Protein AF-A0A0F9K7V4-F1 (afdb_monomer_lite)

Organism: NCBI:txid412755

Structure (mmCIF, N/CA/C/O backbone):
data_AF-A0A0F9K7V4-F1
#
_entry.id   AF-A0A0F9K7V4-F1
#
loop_
_atom_site.group_PDB
_atom_site.id
_atom_site.type_symbol
_atom_site.label_atom_id
_atom_site.label_alt_id
_atom_site.label_comp_id
_atom_site.label_asym_id
_atom_site.label_entity_id
_atom_site.label_seq_id
_atom_site.pdbx_PDB_ins_code
_atom_site.Cartn_x
_atom_site.Cartn_y
_atom_site.Cartn_z
_atom_site.occupancy
_atom_site.B_iso_or_equiv
_atom_site.auth_seq_id
_atom_site.auth_comp_id
_atom_site.auth_asym_id
_atom_site.auth_atom_id
_atom_site.pdbx_PDB_model_num
ATOM 1 N N . MET A 1 1 ? -11.156 43.741 -1.222 1.00 39.19 1 MET A N 1
ATOM 2 C CA . MET A 1 1 ? -11.312 42.551 -2.083 1.00 39.19 1 MET A CA 1
ATOM 3 C C . MET A 1 1 ? -10.415 41.475 -1.492 1.00 39.19 1 MET A C 1
ATOM 5 O O . MET A 1 1 ? -9.212 41.495 -1.718 1.00 39.19 1 MET A O 1
ATOM 9 N N . GLU A 1 2 ? -10.963 40.681 -0.573 1.00 37.59 2 GLU A N 1
ATOM 10 C CA . GLU A 1 2 ? -10.200 39.710 0.217 1.00 37.59 2 GLU A CA 1
ATOM 11 C C . GLU A 1 2 ? -9.745 38.547 -0.662 1.00 37.59 2 GLU A C 1
ATOM 13 O O . GLU A 1 2 ? -10.545 37.818 -1.247 1.00 37.59 2 GLU A O 1
ATOM 18 N N . SER A 1 3 ? -8.431 38.388 -0.767 1.00 39.78 3 SER A N 1
ATOM 19 C CA . SER A 1 3 ? -7.803 37.266 -1.446 1.00 39.78 3 SER A CA 1
ATOM 20 C C . SER A 1 3 ? -8.032 36.006 -0.619 1.00 39.78 3 SER A C 1
ATOM 22 O O . SER A 1 3 ? -7.338 35.768 0.372 1.00 39.78 3 SER A O 1
ATOM 24 N N . VAL A 1 4 ? -9.001 35.188 -1.032 1.00 44.03 4 VAL A N 1
ATOM 25 C CA . VAL A 1 4 ? -9.200 33.829 -0.523 1.00 44.03 4 VAL A CA 1
ATOM 26 C C . VAL A 1 4 ? -7.882 33.073 -0.690 1.00 44.03 4 VAL A C 1
ATOM 28 O O . VAL A 1 4 ? -7.502 32.670 -1.792 1.00 44.03 4 VAL A O 1
ATOM 31 N N . ARG A 1 5 ? -7.148 32.899 0.414 1.00 42.66 5 ARG A N 1
ATOM 32 C CA . ARG A 1 5 ? -5.990 32.009 0.480 1.00 42.66 5 ARG A CA 1
ATOM 33 C C . ARG A 1 5 ? -6.507 30.588 0.301 1.00 42.66 5 ARG A C 1
ATOM 35 O O . ARG A 1 5 ? -6.850 29.913 1.264 1.00 42.66 5 ARG A O 1
ATOM 42 N N . MET A 1 6 ? -6.566 30.135 -0.948 1.00 43.47 6 MET A N 1
ATOM 43 C CA . MET A 1 6 ? -6.678 28.719 -1.260 1.00 43.47 6 MET A CA 1
ATOM 44 C C . MET A 1 6 ? -5.487 28.022 -0.601 1.00 43.47 6 MET A C 1
ATOM 46 O O . MET A 1 6 ? -4.353 28.111 -1.078 1.00 43.47 6 MET A O 1
ATOM 50 N N . ILE A 1 7 ? -5.742 27.344 0.518 1.00 44.72 7 ILE A N 1
ATOM 51 C CA . ILE A 1 7 ? -4.805 26.409 1.128 1.00 44.72 7 ILE A CA 1
ATOM 52 C C . ILE A 1 7 ? -4.657 25.274 0.116 1.00 44.72 7 ILE A C 1
ATOM 54 O O . ILE A 1 7 ? -5.394 24.289 0.139 1.00 44.72 7 ILE A O 1
ATOM 58 N N . ARG A 1 8 ? -3.715 25.417 -0.822 1.00 41.41 8 ARG A N 1
ATOM 59 C CA . ARG A 1 8 ? -3.213 24.289 -1.601 1.00 41.41 8 ARG A CA 1
ATOM 60 C C . ARG A 1 8 ? -2.504 23.395 -0.602 1.00 41.41 8 ARG A C 1
ATOM 62 O O . ARG A 1 8 ? -1.310 23.549 -0.356 1.00 41.41 8 ARG A O 1
ATOM 69 N N . ARG A 1 9 ? -3.266 22.500 0.027 1.00 40.22 9 ARG A N 1
ATOM 70 C CA . ARG A 1 9 ? -2.735 21.408 0.831 1.00 40.22 9 ARG A CA 1
ATOM 71 C C . ARG A 1 9 ? -1.838 20.643 -0.129 1.00 40.22 9 ARG A C 1
ATOM 73 O O . ARG A 1 9 ? -2.314 19.954 -1.0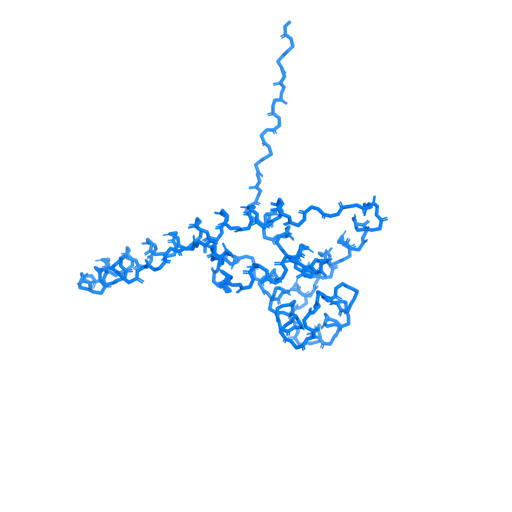26 1.00 40.22 9 ARG A O 1
ATOM 80 N N . LYS A 1 10 ? -0.535 20.884 -0.026 1.00 39.22 10 LYS A N 1
ATOM 81 C CA . LYS A 1 10 ? 0.501 20.122 -0.704 1.00 39.22 10 LYS A CA 1
ATOM 82 C C . LYS A 1 10 ? 0.375 18.739 -0.079 1.00 39.22 10 LYS A C 1
ATOM 84 O O . LYS A 1 10 ? 0.940 18.518 0.981 1.00 39.22 10 LYS A O 1
ATOM 89 N N . ILE A 1 11 ? -0.511 17.903 -0.627 1.00 44.72 11 ILE A N 1
ATOM 90 C CA . ILE A 1 11 ? -0.737 16.536 -0.157 1.00 44.72 11 ILE A CA 1
ATOM 91 C C . ILE A 1 11 ? 0.645 15.902 -0.193 1.00 44.72 11 ILE A C 1
ATOM 93 O O . ILE A 1 11 ? 1.222 15.712 -1.267 1.00 44.72 11 ILE A O 1
ATOM 97 N N . VAL A 1 12 ? 1.231 15.713 0.985 1.00 52.03 12 VAL A N 1
ATOM 98 C CA . VAL A 1 12 ? 2.534 15.079 1.106 1.00 52.03 12 VAL A CA 1
ATOM 99 C C . VAL A 1 12 ? 2.304 13.656 0.617 1.00 52.03 12 VAL A C 1
ATOM 101 O O . VAL A 1 12 ? 1.280 13.066 0.946 1.00 52.03 12 VAL A O 1
ATOM 104 N N . LYS A 1 13 ? 3.189 13.101 -0.218 1.00 57.09 13 LYS A N 1
ATOM 105 C CA . LYS A 1 13 ? 2.983 11.774 -0.836 1.00 57.09 13 LYS A CA 1
ATOM 106 C C . LYS A 1 13 ? 2.552 10.692 0.176 1.00 57.09 13 LYS A C 1
ATOM 108 O O . LYS A 1 13 ? 1.737 9.848 -0.164 1.00 57.09 13 LYS A O 1
ATOM 113 N N . GLY A 1 14 ? 3.012 10.775 1.429 1.00 69.62 14 GLY A N 1
ATOM 114 C CA . GLY A 1 14 ? 2.609 9.863 2.506 1.00 69.62 14 GLY A CA 1
ATOM 115 C C . GLY A 1 14 ? 1.171 10.023 3.024 1.00 69.62 14 GLY A C 1
ATOM 116 O O . GLY A 1 14 ? 0.657 9.103 3.645 1.00 69.62 14 GLY A O 1
ATOM 117 N N . ASP A 1 15 ? 0.485 11.142 2.778 1.00 86.38 15 ASP A N 1
ATOM 118 C CA . ASP A 1 15 ? -0.874 11.382 3.289 1.00 86.38 15 ASP A CA 1
ATOM 119 C C . ASP A 1 15 ? -1.919 10.490 2.612 1.00 86.38 15 ASP A C 1
ATOM 121 O O . ASP A 1 15 ? -2.884 10.078 3.254 1.00 86.38 15 ASP A O 1
ATOM 125 N N . ILE A 1 16 ? -1.758 10.199 1.317 1.00 93.69 16 ILE A N 1
ATOM 126 C CA . ILE A 1 16 ? -2.684 9.309 0.606 1.00 93.69 16 ILE A CA 1
ATOM 127 C C . ILE A 1 16 ? -2.458 7.850 1.000 1.00 93.69 16 ILE A C 1
ATOM 129 O O . ILE A 1 16 ? -3.425 7.143 1.255 1.00 93.69 16 ILE A O 1
ATOM 133 N N . GLU A 1 17 ? -1.208 7.414 1.146 1.00 96.06 17 GLU A N 1
ATOM 134 C CA . GLU A 1 17 ? -0.898 6.044 1.571 1.00 96.06 17 GLU A CA 1
ATOM 135 C C . GLU A 1 17 ? -1.407 5.766 2.987 1.00 96.06 17 GLU A C 1
ATOM 137 O O . GLU A 1 17 ? -2.015 4.727 3.227 1.00 96.06 17 GLU A O 1
ATOM 142 N N . LYS A 1 18 ? -1.276 6.740 3.899 1.00 94.56 18 LYS A N 1
ATOM 143 C CA . LYS A 1 18 ? -1.899 6.682 5.229 1.00 94.56 18 LYS A CA 1
ATOM 144 C C . LYS A 1 18 ? -3.408 6.487 5.142 1.00 94.56 18 LYS A C 1
ATOM 146 O O . LYS A 1 18 ? -3.934 5.625 5.827 1.00 94.56 18 LYS A O 1
ATOM 151 N N . LYS A 1 19 ? -4.101 7.235 4.274 1.00 93.62 19 LYS A N 1
ATOM 152 C CA . LYS A 1 19 ? -5.553 7.074 4.070 1.00 93.62 19 LYS A CA 1
ATOM 153 C C . LYS A 1 19 ? -5.918 5.697 3.523 1.00 93.62 19 LYS A C 1
ATOM 155 O O . LYS A 1 19 ? -6.934 5.154 3.937 1.00 93.62 19 LYS A O 1
ATOM 160 N N . ILE A 1 20 ? -5.110 5.149 2.615 1.00 96.19 20 ILE A N 1
ATOM 161 C CA . ILE A 1 20 ? -5.296 3.795 2.074 1.00 96.19 20 ILE A CA 1
ATOM 162 C C . ILE A 1 20 ? -5.150 2.759 3.194 1.00 96.19 20 ILE A C 1
ATOM 164 O O . ILE A 1 20 ? -6.007 1.893 3.329 1.00 96.19 20 ILE A O 1
ATOM 168 N N . ALA A 1 21 ? -4.119 2.879 4.034 1.00 96.94 21 ALA A N 1
ATOM 169 C CA . ALA A 1 21 ? -3.939 2.000 5.188 1.00 96.94 21 ALA A CA 1
ATOM 170 C C . ALA A 1 21 ? -5.068 2.143 6.212 1.00 96.94 21 ALA A C 1
ATOM 172 O O . ALA A 1 21 ? -5.622 1.135 6.632 1.00 96.94 21 ALA A O 1
ATOM 173 N N . THR A 1 22 ? -5.490 3.365 6.549 1.00 95.19 22 THR A N 1
ATOM 174 C CA . THR A 1 22 ? -6.658 3.586 7.414 1.00 95.19 22 THR A CA 1
ATOM 175 C C . THR A 1 22 ? -7.904 2.920 6.836 1.00 95.19 22 THR A C 1
ATOM 177 O O . THR A 1 22 ? -8.582 2.197 7.552 1.00 95.19 22 THR A O 1
ATOM 180 N N . ALA A 1 23 ? -8.181 3.104 5.542 1.00 95.12 23 ALA A N 1
ATOM 181 C CA . ALA A 1 23 ? -9.314 2.477 4.867 1.00 95.12 23 ALA A CA 1
ATOM 182 C C . ALA A 1 23 ? -9.262 0.944 4.937 1.00 95.12 23 ALA A C 1
ATOM 184 O O . ALA A 1 23 ? -10.279 0.313 5.214 1.00 95.12 23 ALA A O 1
ATOM 185 N N . GLY A 1 24 ? -8.077 0.361 4.732 1.00 96.56 24 GLY A N 1
ATOM 186 C CA . GLY A 1 24 ? -7.857 -1.079 4.845 1.00 96.56 24 GLY A CA 1
ATOM 187 C C . GLY A 1 24 ? -8.045 -1.611 6.266 1.00 96.56 24 GLY A C 1
ATOM 188 O O . GLY A 1 24 ? -8.584 -2.696 6.449 1.00 96.56 24 GLY A O 1
ATOM 189 N N . ILE A 1 25 ? -7.662 -0.836 7.281 1.00 96.12 25 ILE A N 1
ATOM 190 C CA . ILE A 1 25 ? -7.853 -1.223 8.682 1.00 96.12 25 ILE A CA 1
ATOM 191 C C . ILE A 1 25 ? -9.343 -1.244 9.047 1.00 96.12 25 ILE A C 1
ATOM 193 O O . ILE A 1 25 ? -9.767 -2.131 9.778 1.00 96.12 25 ILE A O 1
ATOM 197 N N . VAL A 1 26 ? -10.143 -0.297 8.546 1.00 93.50 26 VAL A N 1
ATOM 198 C CA . VAL A 1 26 ? -11.493 -0.037 9.087 1.00 93.50 26 VAL A CA 1
ATOM 199 C C . VAL A 1 26 ? -12.652 -0.486 8.195 1.00 93.50 26 VAL A C 1
ATOM 201 O O . VAL A 1 26 ? -13.785 -0.524 8.663 1.00 93.50 26 VAL A O 1
ATOM 204 N N . SER A 1 27 ? -12.426 -0.798 6.914 1.00 94.31 27 SER A N 1
ATOM 205 C CA . SER A 1 27 ? -13.511 -1.129 5.978 1.00 94.31 27 SER A CA 1
ATOM 206 C C . SER A 1 27 ? -13.261 -2.429 5.228 1.00 94.31 27 SER A C 1
ATOM 208 O O . SER A 1 27 ? -12.377 -2.547 4.377 1.00 94.31 27 SER A O 1
ATOM 210 N N . THR A 1 28 ? -14.130 -3.401 5.498 1.00 96.12 28 THR A N 1
ATOM 211 C CA . THR A 1 28 ? -14.131 -4.703 4.821 1.00 96.12 28 THR A CA 1
ATOM 212 C C . THR A 1 28 ? -14.476 -4.552 3.337 1.00 96.12 28 THR A C 1
ATOM 214 O O . THR A 1 28 ? -13.883 -5.217 2.488 1.00 96.12 28 THR A O 1
ATOM 217 N N . GLU A 1 29 ? -15.396 -3.647 3.000 1.00 95.38 29 GLU A N 1
ATOM 218 C CA . GLU A 1 29 ? -15.786 -3.326 1.625 1.00 95.38 29 GLU A CA 1
ATOM 219 C C . GLU A 1 29 ? -14.605 -2.761 0.842 1.00 95.38 29 GLU A C 1
ATOM 221 O O . GLU A 1 29 ? -14.343 -3.204 -0.276 1.00 95.38 29 GLU A O 1
ATOM 226 N N . PHE A 1 30 ? -13.854 -1.839 1.453 1.00 96.31 30 PHE A N 1
ATOM 227 C CA . PHE A 1 30 ? -12.638 -1.309 0.855 1.00 96.31 30 PHE A CA 1
ATOM 228 C C . PHE A 1 30 ? -11.623 -2.426 0.595 1.00 96.31 30 PHE A C 1
ATOM 230 O O . PHE A 1 30 ? -11.149 -2.535 -0.533 1.00 96.31 30 PHE A O 1
ATOM 237 N N . CYS A 1 31 ? -11.335 -3.294 1.577 1.00 97.44 31 CYS A N 1
ATOM 238 C CA . CYS A 1 31 ? -10.418 -4.427 1.386 1.00 97.44 31 CYS A CA 1
ATOM 239 C C . CYS A 1 31 ? -10.861 -5.353 0.247 1.00 97.44 31 CYS A C 1
ATOM 241 O O . CYS A 1 31 ? -10.049 -5.715 -0.609 1.00 97.44 31 CYS A O 1
ATOM 243 N N . ARG A 1 32 ? -12.152 -5.694 0.185 1.00 96.69 32 ARG A N 1
ATOM 244 C CA . ARG A 1 32 ? -12.718 -6.556 -0.861 1.00 96.69 32 ARG A CA 1
ATOM 245 C C . ARG A 1 32 ? -12.468 -6.021 -2.268 1.00 96.69 32 ARG A C 1
ATOM 247 O O . ARG A 1 32 ? -12.244 -6.811 -3.183 1.00 96.69 32 ARG A O 1
ATOM 254 N N . ASP A 1 33 ? -12.520 -4.708 -2.454 1.00 95.69 33 ASP A N 1
ATOM 255 C CA . ASP A 1 33 ? -12.362 -4.109 -3.777 1.00 95.69 33 ASP A CA 1
ATOM 256 C C . ASP A 1 33 ? -10.917 -3.726 -4.083 1.00 95.69 33 ASP A C 1
ATOM 258 O O . ASP A 1 33 ? -10.440 -3.983 -5.189 1.00 95.69 33 ASP A O 1
ATOM 262 N N . ILE A 1 34 ? -10.192 -3.173 -3.111 1.00 96.81 34 ILE A N 1
ATOM 263 C CA . ILE A 1 34 ? -8.838 -2.667 -3.331 1.00 96.81 34 ILE A CA 1
ATOM 264 C C . ILE A 1 34 ? -7.821 -3.788 -3.562 1.00 96.81 34 ILE A C 1
ATOM 266 O O . ILE A 1 34 ? -6.902 -3.624 -4.364 1.00 96.81 34 ILE A O 1
ATOM 270 N N . THR A 1 35 ? -8.001 -4.946 -2.917 1.00 96.31 35 THR A N 1
ATOM 271 C CA . THR A 1 35 ? -7.084 -6.094 -3.037 1.00 96.31 35 THR A CA 1
ATOM 272 C C . THR A 1 35 ? -7.019 -6.647 -4.459 1.00 96.31 35 THR A C 1
ATOM 274 O O . THR A 1 35 ? -5.990 -7.180 -4.858 1.00 96.31 35 THR A O 1
ATOM 277 N N . LYS A 1 36 ? -8.064 -6.439 -5.272 1.00 95.38 36 LYS A N 1
ATOM 278 C CA . LYS A 1 36 ? -8.107 -6.835 -6.692 1.00 95.38 36 LYS A CA 1
ATOM 279 C C . LYS A 1 36 ? -7.098 -6.079 -7.559 1.00 95.38 36 LYS A C 1
ATOM 281 O O . LYS A 1 36 ? -6.737 -6.554 -8.631 1.00 95.38 36 LYS A O 1
ATOM 286 N N . ILE A 1 37 ? -6.694 -4.883 -7.130 1.00 95.62 37 ILE A N 1
ATOM 287 C CA . ILE A 1 37 ? -5.833 -3.981 -7.904 1.00 95.62 37 ILE A CA 1
ATOM 288 C C . ILE A 1 37 ? -4.564 -3.556 -7.158 1.00 95.62 37 ILE A C 1
ATOM 290 O O . ILE A 1 37 ? -3.745 -2.825 -7.711 1.00 95.62 37 ILE A O 1
ATOM 294 N N . TYR A 1 38 ? -4.403 -3.976 -5.905 1.00 96.62 38 TYR A N 1
ATOM 295 C CA . TYR A 1 38 ? -3.259 -3.637 -5.073 1.00 96.62 38 TYR A CA 1
ATOM 296 C C . TYR A 1 38 ? -2.013 -4.428 -5.478 1.00 96.62 38 TYR A C 1
ATOM 298 O O . TYR A 1 38 ? -2.080 -5.622 -5.766 1.00 96.62 38 TYR A O 1
ATOM 306 N N . LYS A 1 39 ? -0.859 -3.760 -5.423 1.00 96.38 39 LYS A N 1
ATOM 307 C CA . LYS A 1 39 ? 0.452 -4.405 -5.381 1.00 96.38 39 LYS A CA 1
ATOM 308 C C . LYS A 1 39 ? 1.347 -3.688 -4.362 1.00 96.38 39 LYS A C 1
ATOM 310 O O . LYS A 1 39 ? 1.302 -2.452 -4.322 1.00 96.38 39 LYS A O 1
ATOM 315 N N . PRO A 1 40 ? 2.171 -4.400 -3.569 1.00 97.00 40 PRO A N 1
ATOM 316 C CA . PRO A 1 40 ? 3.020 -3.781 -2.548 1.00 97.00 40 PRO A CA 1
ATOM 317 C C . PRO A 1 40 ? 3.945 -2.682 -3.080 1.00 97.00 40 PRO A C 1
ATOM 319 O O . PRO A 1 40 ? 4.147 -1.668 -2.408 1.00 97.00 40 PRO A O 1
ATOM 322 N N . GLU A 1 41 ? 4.451 -2.818 -4.311 1.00 96.00 41 GLU A N 1
ATOM 323 C CA . GLU A 1 41 ? 5.322 -1.822 -4.947 1.00 96.00 41 GLU A CA 1
ATOM 324 C C . GLU A 1 41 ? 4.633 -0.473 -5.228 1.00 96.00 41 GLU A C 1
ATOM 326 O O . GLU A 1 41 ? 5.302 0.525 -5.520 1.00 96.00 41 GLU A O 1
ATOM 331 N N . TYR A 1 42 ? 3.300 -0.409 -5.131 1.00 96.62 42 TYR A N 1
ATOM 332 C CA . TYR A 1 42 ? 2.566 0.847 -5.262 1.00 96.62 42 TYR A CA 1
ATOM 333 C C . TYR A 1 42 ? 2.688 1.742 -4.031 1.00 96.62 42 TYR A C 1
ATOM 335 O O . TYR A 1 42 ? 2.480 2.949 -4.135 1.00 96.62 42 TYR A O 1
ATOM 343 N N . ILE A 1 43 ? 3.046 1.180 -2.881 1.00 97.38 43 ILE A N 1
ATOM 344 C CA . ILE A 1 43 ? 3.243 1.931 -1.645 1.00 97.38 43 ILE A CA 1
ATOM 345 C C . ILE A 1 43 ? 4.721 2.291 -1.536 1.00 97.38 43 ILE A C 1
ATOM 347 O O . ILE A 1 43 ? 5.581 1.419 -1.630 1.00 97.38 43 ILE A O 1
ATOM 351 N N . GLN A 1 44 ? 5.031 3.571 -1.367 1.00 95.75 44 GLN A N 1
ATOM 352 C CA . GLN A 1 44 ? 6.389 4.102 -1.260 1.00 95.75 44 GLN A CA 1
ATOM 353 C C . GLN A 1 44 ? 6.859 4.172 0.191 1.00 95.75 44 GLN A C 1
ATOM 355 O O . GLN A 1 44 ? 8.038 3.955 0.444 1.00 95.75 44 GLN A O 1
ATOM 360 N N . VAL A 1 45 ? 5.965 4.474 1.135 1.00 95.38 45 VAL A N 1
ATOM 361 C CA . VAL A 1 45 ? 6.304 4.574 2.555 1.00 95.38 45 VAL A CA 1
ATOM 362 C C . VAL A 1 45 ? 6.381 3.174 3.160 1.00 95.38 45 VAL A C 1
ATOM 364 O O . VAL A 1 45 ? 5.370 2.486 3.293 1.00 95.38 45 VAL A O 1
ATOM 367 N N . ASP A 1 46 ? 7.584 2.763 3.556 1.00 94.31 46 ASP A N 1
ATOM 368 C CA . ASP A 1 46 ? 7.874 1.382 3.958 1.00 94.31 46 ASP A CA 1
ATOM 369 C C . ASP A 1 46 ? 7.005 0.884 5.115 1.00 94.31 46 ASP A C 1
ATOM 371 O O . ASP A 1 46 ? 6.402 -0.182 5.015 1.00 94.31 46 ASP A O 1
ATOM 375 N N . TYR A 1 47 ? 6.853 1.681 6.175 1.00 95.19 47 TYR A N 1
ATOM 376 C CA . TYR A 1 47 ? 6.035 1.276 7.319 1.00 95.19 47 TYR A CA 1
ATOM 377 C C . TYR A 1 47 ? 4.539 1.171 6.967 1.00 95.19 47 TYR A C 1
ATOM 379 O O . TYR A 1 47 ? 3.826 0.350 7.532 1.00 95.19 47 TYR A O 1
ATOM 387 N N . ILE A 1 48 ? 4.053 1.959 5.999 1.00 96.94 48 ILE A N 1
ATOM 388 C CA . ILE A 1 48 ? 2.673 1.847 5.505 1.00 96.94 48 ILE A CA 1
ATOM 389 C C . ILE A 1 48 ? 2.507 0.587 4.657 1.00 96.94 48 ILE A C 1
ATOM 391 O O . ILE A 1 48 ? 1.471 -0.072 4.733 1.00 96.94 48 ILE A O 1
ATOM 395 N N . ARG A 1 49 ? 3.528 0.231 3.868 1.00 97.19 49 ARG A N 1
ATOM 396 C CA . ARG A 1 49 ? 3.541 -1.018 3.101 1.00 97.19 49 ARG A CA 1
ATOM 397 C C . ARG A 1 49 ? 3.474 -2.224 4.035 1.00 97.19 49 ARG A C 1
ATOM 399 O O . ARG A 1 49 ? 2.681 -3.116 3.764 1.00 97.19 49 ARG A O 1
ATOM 406 N N . GLN A 1 50 ? 4.231 -2.201 5.134 1.00 96.88 50 GLN A N 1
ATOM 407 C CA . GLN A 1 50 ? 4.195 -3.238 6.171 1.00 96.88 50 GLN A CA 1
ATOM 408 C C . GLN A 1 50 ? 2.785 -3.395 6.753 1.00 96.88 50 GLN A C 1
ATOM 410 O O . GLN A 1 50 ? 2.222 -4.483 6.721 1.00 96.88 50 GLN A O 1
ATOM 415 N N . VAL A 1 51 ? 2.177 -2.290 7.199 1.00 97.75 51 VAL A N 1
ATOM 416 C CA . VAL A 1 51 ? 0.821 -2.307 7.771 1.00 97.75 51 VAL A CA 1
ATOM 417 C C . VAL A 1 51 ? -0.210 -2.839 6.772 1.00 97.75 51 VAL A C 1
ATOM 419 O O . VAL A 1 51 ? -1.075 -3.625 7.142 1.00 97.75 51 VAL A O 1
ATOM 422 N N . LEU A 1 52 ? -0.128 -2.445 5.498 1.00 98.12 52 LEU A N 1
ATOM 423 C CA . LEU A 1 52 ? -1.022 -2.970 4.461 1.00 98.12 52 LEU A CA 1
ATOM 424 C C . LEU A 1 52 ? -0.808 -4.464 4.186 1.00 98.12 52 LEU A C 1
ATOM 426 O O . LEU A 1 52 ? -1.778 -5.142 3.856 1.00 98.12 52 LEU A O 1
ATOM 430 N N . GLY A 1 53 ? 0.419 -4.969 4.343 1.00 98.00 53 GLY A N 1
ATOM 431 C CA . GLY A 1 53 ? 0.718 -6.401 4.304 1.00 98.00 53 GLY A CA 1
ATOM 432 C C . GLY A 1 53 ? -0.123 -7.160 5.325 1.00 98.00 53 GLY A C 1
ATOM 433 O O . GLY A 1 53 ? -0.954 -7.977 4.941 1.00 98.00 53 GLY A O 1
ATOM 434 N N . TRP A 1 54 ? -0.025 -6.768 6.596 1.00 98.00 54 TRP A N 1
ATOM 435 C CA . TRP A 1 54 ? -0.824 -7.342 7.683 1.00 98.00 54 TRP A CA 1
ATOM 436 C C . TRP A 1 54 ? -2.325 -7.251 7.432 1.00 98.00 54 TRP A C 1
ATOM 438 O O . TRP A 1 54 ? -3.053 -8.232 7.563 1.00 98.00 54 TRP A O 1
ATOM 448 N N . VAL A 1 55 ? -2.803 -6.073 7.025 1.00 98.31 55 VAL A N 1
ATOM 449 C CA . VAL A 1 55 ? -4.224 -5.848 6.739 1.00 98.31 55 VAL A CA 1
ATOM 450 C C . VAL A 1 55 ? -4.740 -6.824 5.684 1.00 98.31 55 VAL A C 1
ATOM 452 O O . VAL A 1 55 ? -5.832 -7.373 5.836 1.00 98.31 55 VAL A O 1
ATOM 455 N N . PHE A 1 56 ? -3.987 -7.033 4.604 1.00 98.00 56 PHE A N 1
ATOM 456 C CA . PHE A 1 56 ? -4.433 -7.880 3.503 1.00 98.00 56 PHE A CA 1
ATOM 457 C C . PHE A 1 56 ? -4.198 -9.369 3.747 1.00 98.00 56 PHE A C 1
ATOM 459 O O . PHE A 1 56 ? -4.992 -10.169 3.256 1.00 98.00 56 PHE A O 1
ATOM 466 N N . GLU A 1 57 ? -3.200 -9.744 4.542 1.00 97.88 57 GLU A N 1
ATOM 467 C CA . GLU A 1 57 ? -3.046 -11.108 5.059 1.00 97.88 57 GLU A CA 1
ATOM 468 C C . GLU A 1 57 ? -4.230 -11.480 5.955 1.00 97.88 57 GLU A C 1
ATOM 470 O O . GLU A 1 57 ? -4.931 -12.455 5.673 1.00 97.88 57 GLU A O 1
ATOM 475 N N . TYR A 1 58 ? -4.548 -10.631 6.938 1.00 98.25 58 TYR A N 1
ATOM 476 C CA . TYR A 1 58 ? -5.706 -10.807 7.812 1.00 98.25 58 TYR A CA 1
ATOM 477 C C . TYR A 1 58 ? -7.010 -10.854 7.009 1.00 98.25 58 TYR A C 1
ATOM 479 O O . TYR A 1 58 ? -7.830 -11.757 7.170 1.00 98.25 58 TYR A O 1
ATOM 487 N N . PHE A 1 59 ? -7.213 -9.914 6.081 1.00 98.19 59 PHE A N 1
ATOM 488 C CA . PHE A 1 59 ? -8.402 -9.930 5.231 1.00 98.19 59 PHE A CA 1
ATOM 489 C C . PHE A 1 59 ? -8.474 -11.194 4.368 1.00 98.19 59 PHE A C 1
ATOM 491 O O . PHE A 1 59 ? -9.564 -11.715 4.136 1.00 98.19 59 PHE A O 1
ATOM 498 N N . ASN A 1 60 ? -7.346 -11.710 3.880 1.00 97.38 60 ASN A N 1
ATOM 499 C CA . ASN A 1 60 ? -7.350 -12.932 3.092 1.00 97.38 60 ASN A CA 1
ATOM 500 C C . ASN A 1 60 ? -7.795 -14.145 3.922 1.00 97.38 60 ASN A C 1
ATOM 502 O O . ASN A 1 60 ? -8.551 -14.969 3.402 1.00 97.38 60 ASN A O 1
ATOM 506 N N . GLU A 1 61 ? -7.385 -14.220 5.184 1.00 97.88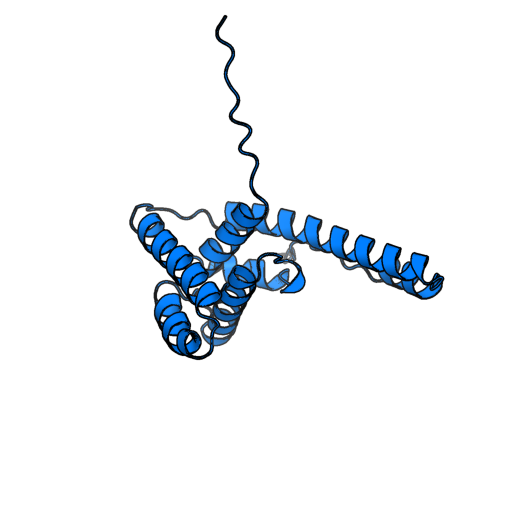 61 GLU A N 1
ATOM 507 C CA . GLU A 1 61 ? -7.744 -15.301 6.101 1.00 97.88 61 GLU A CA 1
ATOM 508 C C . GLU A 1 61 ? -9.190 -15.176 6.609 1.00 97.88 61 GLU A C 1
ATOM 510 O O . GLU A 1 61 ? -9.986 -16.103 6.465 1.00 97.88 61 GLU A O 1
ATOM 515 N N . TYR A 1 62 ? -9.571 -14.003 7.118 1.00 97.81 62 TYR A N 1
ATOM 516 C CA . TYR A 1 62 ? -10.831 -13.805 7.846 1.00 97.81 62 TYR A CA 1
ATOM 517 C C . TYR A 1 62 ? -11.950 -13.162 7.017 1.00 97.81 62 TYR A C 1
ATOM 519 O O . TYR A 1 62 ? -13.078 -13.036 7.492 1.00 97.81 62 TYR A O 1
ATOM 527 N N . LYS A 1 63 ? -11.657 -12.710 5.790 1.00 97.50 63 LYS A N 1
ATOM 528 C CA . LYS A 1 63 ? -12.577 -11.952 4.912 1.00 97.50 63 LYS A CA 1
ATOM 529 C C . LYS A 1 63 ? -13.194 -10.717 5.582 1.00 97.50 63 LYS A C 1
ATOM 531 O O . LYS A 1 63 ? -14.253 -10.246 5.166 1.00 97.50 63 LYS A O 1
ATOM 536 N N . LYS A 1 64 ? -12.504 -10.168 6.585 1.00 96.88 64 LYS A N 1
ATOM 537 C CA . LYS A 1 64 ? -12.894 -8.987 7.358 1.00 96.88 64 LYS A CA 1
ATOM 538 C C . LYS A 1 64 ? -11.703 -8.040 7.503 1.00 96.88 64 LYS A C 1
ATOM 540 O O . LYS A 1 64 ? -10.565 -8.497 7.553 1.00 96.88 64 LYS A O 1
ATOM 545 N N . ALA A 1 65 ? -11.954 -6.734 7.545 1.00 96.19 65 ALA A N 1
ATOM 546 C CA . ALA A 1 65 ? -10.934 -5.771 7.948 1.00 96.19 65 ALA A CA 1
ATOM 547 C C . ALA A 1 65 ? -10.498 -6.016 9.410 1.00 96.19 65 ALA A C 1
ATOM 549 O O . ALA A 1 65 ? -11.321 -6.454 10.222 1.00 96.19 65 ALA A O 1
ATOM 550 N N . PRO A 1 66 ? -9.223 -5.763 9.751 1.00 95.94 66 PRO A N 1
ATOM 551 C CA . PRO A 1 66 ? -8.685 -6.084 11.068 1.00 95.94 66 PRO A CA 1
ATOM 552 C C . PRO A 1 66 ? -9.171 -5.153 12.180 1.00 95.94 66 PRO A C 1
ATOM 554 O O . PRO A 1 66 ? -9.063 -5.529 13.331 1.00 95.94 66 PRO A O 1
ATOM 557 N N . GLU A 1 67 ? -9.687 -3.955 11.899 1.00 93.38 67 GLU A N 1
ATOM 558 C CA . GLU A 1 67 ? -10.171 -3.005 12.913 1.00 93.38 67 GLU A CA 1
ATOM 559 C C . GLU A 1 67 ? -9.203 -2.864 14.111 1.00 93.38 67 GLU A C 1
ATOM 561 O O . GLU A 1 67 ? -8.096 -2.352 13.952 1.00 93.38 67 GLU A O 1
ATOM 566 N N . LYS A 1 68 ? -9.599 -3.321 15.309 1.00 92.44 68 LYS A N 1
ATOM 567 C CA . LYS A 1 68 ? -8.787 -3.262 16.534 1.00 92.44 68 LYS A CA 1
ATOM 568 C C . LYS A 1 68 ? -7.685 -4.322 16.567 1.00 92.44 68 LYS A C 1
ATOM 570 O O . LYS A 1 68 ? -6.648 -4.068 17.172 1.00 92.44 68 LYS A O 1
ATOM 575 N N . GLN A 1 69 ? -7.872 -5.453 15.886 1.00 95.69 69 GLN A N 1
ATOM 576 C CA . GLN A 1 69 ? -6.901 -6.549 15.824 1.00 95.69 69 GLN A CA 1
ATOM 577 C C . GLN A 1 69 ? -5.566 -6.112 15.207 1.00 95.69 69 GLN A C 1
ATOM 579 O O . GLN A 1 69 ? -4.543 -6.729 15.480 1.00 95.69 69 GLN A O 1
ATOM 584 N N . ILE A 1 70 ? -5.528 -5.010 14.444 1.00 96.25 70 ILE A N 1
ATOM 585 C CA . ILE A 1 70 ? -4.267 -4.466 13.919 1.00 96.25 70 ILE A CA 1
ATOM 586 C C . ILE A 1 70 ? -3.269 -4.097 15.031 1.00 96.25 70 ILE A C 1
ATOM 588 O O . ILE A 1 70 ? -2.062 -4.138 14.805 1.00 96.25 70 ILE A O 1
ATOM 592 N N . GLN A 1 71 ? -3.757 -3.745 16.226 1.00 94.44 71 GLN A N 1
ATOM 593 C CA . GLN A 1 71 ? -2.907 -3.449 17.382 1.00 94.44 71 GLN A CA 1
ATOM 594 C C . GLN A 1 71 ? -2.233 -4.719 17.902 1.00 94.44 71 GLN A C 1
ATOM 596 O O . GLN A 1 71 ? -1.035 -4.703 18.167 1.00 94.44 71 GLN A O 1
ATOM 601 N N . ASP A 1 72 ? -2.974 -5.825 17.980 1.00 94.75 72 ASP A N 1
ATOM 602 C CA . ASP A 1 72 ? -2.433 -7.115 18.413 1.00 94.75 72 ASP A CA 1
ATOM 603 C C . ASP A 1 72 ? -1.376 -7.612 17.418 1.00 94.75 72 ASP A C 1
ATOM 605 O O . ASP A 1 72 ? -0.291 -8.023 17.821 1.00 94.75 72 ASP A O 1
ATOM 609 N N . MET A 1 73 ? -1.652 -7.478 16.114 1.00 95.25 73 MET A N 1
ATOM 610 C CA . MET A 1 73 ? -0.689 -7.795 15.051 1.00 95.25 73 MET A CA 1
ATOM 611 C C . MET A 1 73 ? 0.593 -6.967 15.187 1.00 95.25 73 MET A C 1
ATOM 613 O O . MET A 1 73 ? 1.691 -7.507 15.109 1.00 95.25 73 MET A O 1
ATOM 617 N N . PHE A 1 74 ? 0.465 -5.661 15.442 1.00 96.81 74 PHE A N 1
ATOM 618 C CA . PHE A 1 74 ? 1.623 -4.804 15.678 1.00 96.81 74 PHE A CA 1
ATOM 619 C C . PHE A 1 74 ? 2.428 -5.250 16.903 1.00 96.81 74 PHE A C 1
ATOM 621 O O . PHE A 1 74 ? 3.649 -5.290 16.823 1.00 96.81 74 PHE A O 1
ATOM 628 N N . MET A 1 75 ? 1.773 -5.604 18.013 1.00 95.25 75 MET A N 1
ATOM 629 C CA . MET A 1 75 ? 2.469 -6.035 19.231 1.00 95.25 75 MET A CA 1
ATOM 630 C C . MET A 1 75 ? 3.258 -7.331 19.037 1.00 95.25 75 MET A C 1
ATOM 632 O O . MET A 1 75 ? 4.347 -7.443 19.586 1.00 95.25 75 MET A O 1
ATOM 636 N N . VAL A 1 76 ? 2.742 -8.276 18.245 1.00 94.62 76 VAL A N 1
ATOM 637 C CA . VAL A 1 76 ? 3.458 -9.520 17.909 1.00 94.62 76 VAL A CA 1
ATOM 638 C C . VAL A 1 76 ? 4.715 -9.230 17.090 1.00 94.62 76 VAL A C 1
ATOM 640 O O . VAL A 1 76 ? 5.770 -9.800 17.343 1.00 94.62 76 VAL A O 1
ATOM 643 N N . GLU A 1 77 ? 4.616 -8.319 16.128 1.00 93.25 77 GLU A N 1
ATOM 644 C CA . GLU A 1 77 ? 5.698 -8.037 15.183 1.00 93.25 77 GLU A CA 1
ATOM 645 C C . GLU A 1 77 ? 6.728 -7.035 15.730 1.00 93.25 77 GLU A C 1
ATOM 647 O O . GLU A 1 77 ? 7.869 -7.001 15.272 1.00 93.25 77 GLU A O 1
ATOM 652 N N . LYS A 1 78 ? 6.340 -6.198 16.703 1.00 92.69 78 LYS A N 1
ATOM 653 C CA . LYS A 1 78 ? 7.135 -5.0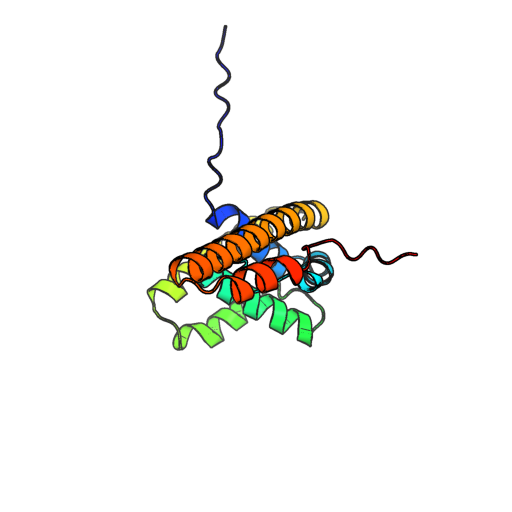74 17.224 1.00 92.69 78 LYS A CA 1
ATOM 654 C C . LYS A 1 78 ? 8.528 -5.488 17.696 1.00 92.69 78 LYS A C 1
ATOM 656 O O . LYS A 1 78 ? 9.475 -4.734 17.473 1.00 92.69 78 LYS A O 1
ATOM 661 N N . ASP A 1 79 ? 8.655 -6.657 18.316 1.00 90.00 79 ASP A N 1
ATOM 662 C CA . ASP A 1 79 ? 9.916 -7.130 18.900 1.00 90.00 79 ASP A CA 1
ATOM 663 C C . ASP A 1 79 ? 10.973 -7.486 17.841 1.00 90.00 79 ASP A C 1
ATOM 665 O O . ASP A 1 79 ? 12.173 -7.413 18.111 1.00 90.00 79 ASP A O 1
ATOM 669 N N . GLU A 1 80 ? 10.550 -7.810 16.617 1.00 91.50 80 GLU A N 1
ATOM 670 C CA . GLU A 1 80 ? 11.446 -8.116 15.494 1.00 91.50 80 GLU A CA 1
ATOM 671 C C . GLU A 1 80 ? 11.769 -6.877 14.636 1.00 91.50 80 GLU A C 1
ATOM 673 O O . GLU A 1 80 ? 12.571 -6.934 13.696 1.00 91.50 80 GLU A O 1
ATOM 678 N N . MET A 1 81 ? 11.174 -5.724 14.956 1.00 93.06 81 MET A N 1
ATOM 679 C CA . MET A 1 81 ? 11.351 -4.485 14.205 1.00 93.06 81 MET A CA 1
ATOM 680 C C . MET A 1 81 ? 12.505 -3.626 14.701 1.00 93.06 81 MET A C 1
ATOM 682 O O . MET A 1 81 ? 12.890 -3.615 15.868 1.00 93.06 81 MET A O 1
ATOM 686 N N . LYS A 1 82 ? 12.995 -2.771 13.798 1.00 94.69 82 LYS A N 1
ATOM 687 C CA . LYS A 1 82 ? 13.836 -1.641 14.195 1.00 94.69 82 LYS A CA 1
ATOM 688 C C . LYS A 1 82 ? 13.023 -0.659 15.052 1.00 94.69 82 LYS A C 1
ATOM 690 O O . LYS A 1 82 ? 11.897 -0.336 14.652 1.00 94.69 82 LYS A O 1
ATOM 695 N N . PRO A 1 83 ? 13.585 -0.119 16.150 1.00 94.12 83 PRO A N 1
ATOM 696 C CA . PRO A 1 83 ? 12.870 0.789 17.047 1.00 94.12 83 PRO A CA 1
ATOM 697 C C . PRO A 1 83 ? 12.217 1.979 16.336 1.00 94.12 83 PRO A C 1
ATOM 699 O O . PRO A 1 83 ? 11.066 2.307 16.612 1.00 94.12 83 PRO A O 1
ATOM 702 N N . GLU A 1 84 ? 12.901 2.578 15.358 1.00 93.94 84 GLU A N 1
ATOM 703 C CA . GLU A 1 84 ? 12.390 3.743 14.630 1.00 93.94 84 GLU A CA 1
ATOM 704 C C . GLU A 1 84 ? 11.172 3.390 13.764 1.00 93.94 84 GLU A C 1
ATOM 706 O O . GLU A 1 84 ? 10.242 4.182 13.613 1.00 93.94 84 GLU A O 1
ATOM 711 N N . GLN A 1 85 ? 11.159 2.189 13.182 1.00 93.75 85 GLN A N 1
ATOM 712 C CA . GLN A 1 85 ? 10.027 1.713 12.391 1.00 93.75 85 GLN A CA 1
ATOM 713 C C . GLN A 1 85 ? 8.831 1.391 13.290 1.00 93.75 85 GLN A C 1
ATOM 715 O O . GLN A 1 85 ? 7.705 1.764 12.950 1.00 93.75 85 GLN A O 1
ATOM 720 N N . ALA A 1 86 ? 9.076 0.747 14.434 1.00 96.00 86 ALA A N 1
ATOM 721 C CA . ALA A 1 86 ? 8.043 0.459 15.421 1.00 96.00 86 ALA A CA 1
ATOM 722 C C . ALA A 1 86 ? 7.379 1.750 15.927 1.00 96.00 86 ALA A C 1
ATOM 724 O O . ALA A 1 86 ? 6.154 1.840 15.937 1.00 96.00 86 ALA A O 1
ATOM 725 N N . GLU A 1 87 ? 8.165 2.784 16.243 1.00 96.31 87 GLU A N 1
ATOM 726 C CA . GLU A 1 87 ? 7.657 4.089 16.689 1.00 96.31 87 GLU A CA 1
ATOM 727 C C . GLU A 1 87 ? 6.767 4.769 15.631 1.00 96.31 87 GLU A C 1
ATOM 729 O O . GLU A 1 87 ? 5.710 5.328 15.951 1.00 96.31 87 GLU A O 1
ATOM 734 N N . LEU A 1 88 ? 7.149 4.696 14.349 1.00 95.56 88 LEU A N 1
ATOM 735 C CA . LEU A 1 88 ? 6.352 5.247 13.247 1.00 95.56 88 LEU A CA 1
ATOM 736 C C . LEU A 1 88 ? 4.998 4.542 13.096 1.00 95.56 88 LEU A C 1
ATOM 738 O O . LEU A 1 88 ? 3.985 5.210 12.852 1.00 95.56 88 LEU A O 1
ATOM 742 N N . ILE A 1 89 ? 4.971 3.214 13.233 1.00 96.44 89 ILE A N 1
ATOM 743 C CA . ILE A 1 89 ? 3.739 2.420 13.165 1.00 96.44 89 ILE A CA 1
ATOM 744 C C . ILE A 1 89 ? 2.867 2.702 14.388 1.00 96.44 89 ILE A C 1
ATOM 746 O O . ILE A 1 89 ? 1.690 3.019 14.223 1.00 96.44 89 ILE A O 1
ATOM 750 N N . GLU A 1 90 ? 3.438 2.686 15.591 1.00 96.06 90 GLU A N 1
ATOM 751 C CA . GLU A 1 90 ? 2.729 2.963 16.845 1.00 96.06 90 GLU A CA 1
ATOM 752 C C . GLU A 1 90 ? 2.068 4.348 16.825 1.00 96.06 90 GLU A C 1
ATOM 754 O O . GLU A 1 90 ? 0.875 4.490 17.116 1.00 96.06 90 GLU A O 1
ATOM 759 N N . THR A 1 91 ? 2.805 5.368 16.374 1.00 95.06 91 THR A N 1
ATOM 760 C CA . THR A 1 91 ? 2.288 6.733 16.196 1.00 95.06 91 THR A CA 1
ATOM 761 C C . THR A 1 91 ? 1.142 6.773 15.184 1.00 95.06 91 THR A C 1
ATOM 763 O O . THR A 1 91 ? 0.138 7.464 15.383 1.00 95.06 91 THR A O 1
ATOM 766 N N . PHE A 1 92 ? 1.278 6.044 14.075 1.00 94.81 92 PHE A N 1
ATOM 767 C CA . PHE A 1 92 ? 0.257 5.984 13.036 1.00 94.81 92 PHE A CA 1
ATOM 768 C C . PHE A 1 92 ? -1.027 5.305 13.527 1.00 94.81 92 PHE A C 1
ATOM 770 O O . PHE A 1 92 ? -2.108 5.875 13.360 1.00 94.81 92 PHE A O 1
ATOM 777 N N . LEU A 1 93 ? -0.917 4.138 14.164 1.00 94.38 93 LEU A N 1
ATOM 778 C CA . LEU A 1 93 ? -2.060 3.387 14.679 1.00 94.38 93 LEU A CA 1
ATOM 779 C C . LEU A 1 93 ? -2.765 4.139 15.816 1.00 94.38 93 LEU A C 1
ATOM 781 O O . LEU A 1 93 ? -3.989 4.243 15.806 1.00 94.38 93 LEU A O 1
ATOM 785 N N . SER A 1 94 ? -2.011 4.755 16.733 1.00 91.31 94 SER A N 1
ATOM 786 C CA . SER A 1 94 ? -2.569 5.591 17.810 1.00 91.31 94 SER A CA 1
ATOM 787 C C . SER A 1 94 ? -3.405 6.749 17.265 1.00 91.31 94 SER A C 1
ATOM 789 O O . SER A 1 94 ? -4.485 7.059 17.773 1.00 91.31 94 SER A O 1
ATOM 791 N N . ARG A 1 95 ? -2.932 7.380 16.184 1.00 89.50 95 ARG A N 1
ATOM 792 C CA . ARG A 1 95 ? -3.667 8.453 15.514 1.00 89.50 95 ARG A CA 1
ATOM 793 C C . ARG A 1 95 ? -4.961 7.952 14.870 1.00 89.50 95 ARG A C 1
ATOM 795 O O . ARG A 1 95 ? -5.967 8.651 14.953 1.00 89.50 95 ARG A O 1
ATOM 802 N N . ILE A 1 96 ? -4.946 6.776 14.240 1.00 86.75 96 ILE A N 1
ATOM 803 C CA . ILE A 1 96 ? -6.152 6.185 13.641 1.00 86.75 96 ILE A CA 1
ATOM 804 C C . ILE A 1 96 ? -7.200 5.898 14.710 1.00 86.75 96 ILE A C 1
ATOM 806 O O . ILE A 1 96 ? -8.351 6.285 14.519 1.00 86.75 96 ILE A O 1
ATOM 810 N N . SER A 1 97 ? -6.810 5.272 15.826 1.00 82.25 97 SER A N 1
ATOM 811 C CA . SER A 1 97 ? -7.733 4.965 16.924 1.00 82.25 97 SER A CA 1
ATOM 812 C C . SER A 1 97 ? -8.480 6.219 17.386 1.00 82.25 97 SER A C 1
ATOM 814 O O . SER A 1 97 ? -9.705 6.213 17.455 1.00 82.25 97 SER A O 1
ATOM 816 N N . LYS A 1 98 ? -7.757 7.333 17.571 1.00 79.81 98 LYS A N 1
ATOM 817 C CA . LYS A 1 98 ? -8.352 8.620 17.951 1.00 79.81 98 LYS A CA 1
ATOM 818 C C . LYS A 1 98 ? -9.296 9.190 16.883 1.00 79.81 98 LYS A C 1
ATOM 820 O O . LYS A 1 98 ? -10.381 9.652 17.207 1.00 79.81 98 LYS A O 1
ATOM 825 N N . GLU A 1 99 ? -8.900 9.170 15.608 1.00 75.81 99 GLU A N 1
ATOM 826 C CA . GLU A 1 99 ? -9.723 9.714 14.513 1.00 75.81 99 GLU A CA 1
ATOM 827 C C . GLU A 1 99 ? -10.984 8.874 14.226 1.00 75.81 99 GLU A C 1
ATOM 829 O O . GLU A 1 99 ? -11.953 9.401 13.671 1.00 75.81 99 GLU A O 1
ATOM 834 N N . HIS A 1 100 ? -10.974 7.577 14.554 1.00 69.12 100 HIS A N 1
ATOM 835 C CA . HIS A 1 100 ? -12.098 6.673 14.309 1.00 69.12 100 HIS A CA 1
ATOM 836 C C . HIS A 1 100 ? -13.187 6.784 15.382 1.00 69.12 100 HIS A C 1
ATOM 838 O O . HIS A 1 100 ? -14.369 6.729 15.043 1.00 69.12 100 HIS A O 1
ATOM 844 N N . GLU A 1 101 ? -12.827 6.984 16.650 1.00 62.72 101 GLU A N 1
ATOM 845 C CA . GLU A 1 101 ? -13.807 7.188 17.729 1.00 62.72 101 GLU A CA 1
ATOM 846 C C . GLU A 1 101 ? -14.699 8.423 17.487 1.00 62.72 101 GLU A C 1
ATOM 848 O O . GLU A 1 101 ? -15.830 8.478 17.962 1.00 62.72 101 GLU A O 1
ATOM 853 N N . GLU A 1 102 ? -14.226 9.386 16.690 1.00 58.66 102 GLU A N 1
ATOM 854 C CA . GLU A 1 102 ? -14.888 10.670 16.438 1.00 58.66 102 GLU A CA 1
ATOM 855 C C . GLU A 1 102 ? -15.804 10.696 15.188 1.00 58.66 102 GLU A C 1
ATOM 857 O O . GLU A 1 102 ? -16.489 11.697 14.964 1.00 58.66 102 GLU A O 1
ATOM 862 N N . LYS A 1 103 ? -15.838 9.652 14.338 1.00 57.19 103 LYS A N 1
ATOM 863 C CA . LYS A 1 103 ? -16.586 9.670 13.056 1.00 57.19 103 LYS A CA 1
ATOM 864 C C . LYS A 1 103 ? -17.599 8.534 12.919 1.00 57.19 103 LYS A C 1
ATOM 866 O O . LYS A 1 103 ? -17.224 7.372 12.824 1.00 57.19 103 LYS A O 1
ATOM 871 N N . GLU A 1 104 ? -18.874 8.894 12.751 1.00 56.78 104 GLU A N 1
ATOM 872 C CA . GLU A 1 104 ? -19.977 7.934 12.568 1.00 56.78 104 GLU A CA 1
ATOM 873 C C . GLU A 1 104 ? -20.036 7.268 11.180 1.00 56.78 104 GLU A C 1
ATOM 875 O O . GLU A 1 104 ? -20.639 6.207 11.045 1.00 56.78 104 GLU A O 1
ATOM 880 N N . THR A 1 105 ? -19.437 7.846 10.127 1.00 66.44 105 THR A N 1
ATOM 881 C CA . THR A 1 105 ? -19.516 7.267 8.770 1.00 66.44 105 THR A CA 1
ATOM 882 C C . THR A 1 105 ? -18.187 7.327 8.010 1.00 66.44 105 THR A C 1
ATOM 884 O O . THR A 1 105 ? -17.601 8.390 7.793 1.00 66.44 105 THR A O 1
ATOM 887 N N . PHE A 1 106 ? -17.707 6.158 7.568 1.00 80.31 106 PHE A N 1
ATOM 888 C CA . PHE A 1 106 ? -16.539 6.016 6.697 1.00 80.31 106 PHE A CA 1
ATOM 889 C C . PHE A 1 106 ? -16.979 5.822 5.237 1.00 80.31 106 PHE A C 1
ATOM 891 O O . PHE A 1 106 ? -17.657 4.853 4.897 1.00 80.31 106 PHE A O 1
ATOM 898 N N . ASN A 1 107 ? -16.583 6.736 4.345 1.00 87.06 107 ASN A N 1
ATOM 899 C CA . ASN A 1 107 ? -16.913 6.641 2.921 1.00 87.06 107 ASN A CA 1
ATOM 900 C C . ASN A 1 107 ? -15.890 5.763 2.175 1.00 87.06 107 ASN A C 1
ATOM 902 O O . ASN A 1 107 ? -14.880 6.257 1.664 1.00 87.06 107 ASN A O 1
ATOM 906 N N . HIS A 1 108 ? -16.174 4.460 2.104 1.00 88.00 108 HIS A N 1
ATOM 907 C CA . HIS A 1 108 ? -15.315 3.479 1.435 1.00 88.00 108 HIS A CA 1
ATOM 908 C C . HIS A 1 108 ? -15.194 3.718 -0.076 1.00 88.00 108 HIS A C 1
ATOM 910 O O . HIS A 1 108 ? -14.107 3.539 -0.622 1.00 88.00 108 HIS A O 1
ATOM 916 N N . GLN A 1 109 ? -16.258 4.177 -0.748 1.00 90.31 109 GLN A N 1
ATOM 917 C CA . GLN A 1 109 ? -16.224 4.432 -2.192 1.00 90.31 109 GLN A CA 1
ATOM 918 C C . GLN A 1 109 ? -15.252 5.566 -2.523 1.00 90.31 109 GLN A C 1
ATOM 920 O O . GLN A 1 109 ? -14.402 5.426 -3.398 1.00 90.31 109 GLN A O 1
ATOM 925 N N . TYR A 1 110 ? -15.310 6.663 -1.766 1.00 90.25 110 TYR A N 1
ATOM 926 C CA . TYR A 1 110 ? -14.370 7.766 -1.936 1.00 90.25 110 TYR A CA 1
ATOM 927 C C . TYR A 1 110 ? -12.926 7.330 -1.655 1.00 90.25 110 TYR A C 1
ATOM 929 O O . TYR A 1 110 ? -12.013 7.703 -2.392 1.00 90.25 110 TYR A O 1
ATOM 937 N N . ALA A 1 111 ? -12.700 6.523 -0.612 1.00 92.75 111 ALA A N 1
ATOM 938 C CA . ALA A 1 111 ? -11.375 5.979 -0.325 1.00 92.75 111 ALA A CA 1
ATOM 939 C C . ALA A 1 111 ? -10.860 5.096 -1.475 1.00 92.75 111 ALA A C 1
ATOM 941 O O . ALA A 1 111 ? -9.702 5.241 -1.874 1.00 92.75 111 ALA A O 1
ATOM 942 N N . TYR A 1 112 ? -11.717 4.237 -2.038 1.00 95.38 112 TYR A N 1
ATOM 943 C CA . TYR A 1 112 ? -11.398 3.399 -3.194 1.00 95.38 112 TYR A CA 1
ATOM 944 C C . TYR A 1 112 ? -11.007 4.244 -4.408 1.00 95.38 112 TYR A C 1
ATOM 946 O O . TYR A 1 112 ? -9.939 4.024 -4.971 1.00 95.38 112 TYR A O 1
ATOM 954 N N . ASP A 1 113 ? -11.800 5.255 -4.769 1.00 94.62 113 ASP A N 1
ATOM 955 C CA . ASP A 1 113 ? -11.531 6.089 -5.948 1.00 94.62 113 ASP A CA 1
ATOM 956 C C . ASP A 1 113 ? -10.177 6.813 -5.832 1.00 94.62 113 ASP A C 1
ATOM 958 O O . ASP A 1 113 ? -9.410 6.920 -6.795 1.00 94.62 113 ASP A O 1
ATOM 962 N N . GLN A 1 114 ? -9.845 7.287 -4.625 1.00 94.44 114 GLN A N 1
ATOM 963 C CA . GLN A 1 114 ? -8.548 7.909 -4.353 1.00 94.44 114 GLN A CA 1
ATOM 964 C C . GLN A 1 114 ? -7.397 6.898 -4.435 1.00 94.44 114 GLN A C 1
ATOM 966 O O . GLN A 1 114 ? -6.334 7.222 -4.975 1.00 94.44 114 GLN A O 1
ATOM 971 N N . ALA A 1 115 ? -7.601 5.682 -3.926 1.00 96.25 115 ALA A N 1
ATOM 972 C CA . ALA A 1 115 ? -6.613 4.613 -3.963 1.00 96.25 115 ALA A CA 1
ATOM 973 C C . ALA A 1 115 ? -6.369 4.104 -5.394 1.00 96.25 115 ALA A C 1
ATOM 975 O O . ALA A 1 115 ? -5.219 3.999 -5.815 1.00 96.25 115 ALA A O 1
ATOM 976 N N . GLU A 1 116 ? -7.425 3.890 -6.184 1.00 96.25 116 GLU A N 1
ATOM 977 C CA . GLU A 1 116 ? -7.332 3.498 -7.593 1.00 96.25 116 GLU A CA 1
ATOM 978 C C . GLU A 1 116 ? -6.557 4.546 -8.399 1.00 96.25 116 GLU A C 1
ATOM 980 O O . GLU A 1 116 ? -5.628 4.212 -9.141 1.00 96.25 116 GLU A O 1
ATOM 985 N N . LEU A 1 117 ? -6.878 5.833 -8.224 1.00 95.38 117 LEU A N 1
ATOM 986 C CA . LEU A 1 117 ? -6.151 6.912 -8.891 1.00 95.38 117 LEU A CA 1
ATOM 987 C C . LEU A 1 117 ? -4.669 6.930 -8.494 1.00 95.38 117 LEU A C 1
ATOM 989 O O . LEU A 1 117 ? -3.804 7.172 -9.344 1.00 95.38 117 LEU A O 1
ATOM 993 N N . TYR A 1 118 ? -4.370 6.692 -7.217 1.00 96.25 118 TYR A N 1
ATOM 994 C CA . TYR A 1 118 ? -3.002 6.613 -6.720 1.00 96.25 118 TYR A CA 1
ATOM 995 C C . TYR A 1 118 ? -2.240 5.435 -7.344 1.00 96.25 118 TYR A C 1
ATOM 997 O O . TYR A 1 118 ? -1.167 5.635 -7.916 1.00 96.25 118 TYR A O 1
ATOM 1005 N N . PHE A 1 119 ? -2.822 4.235 -7.332 1.00 96.94 119 PHE A N 1
ATOM 1006 C CA . PHE A 1 119 ? -2.209 3.026 -7.884 1.00 96.94 119 PHE A CA 1
ATOM 1007 C C . PHE A 1 119 ? -1.992 3.120 -9.389 1.00 96.94 119 PHE A C 1
ATOM 1009 O O . PHE A 1 119 ? -0.908 2.789 -9.857 1.00 96.94 119 PHE A O 1
ATOM 1016 N N . ARG A 1 120 ? -2.945 3.679 -10.145 1.00 95.75 120 ARG A N 1
ATOM 1017 C CA . ARG A 1 120 ? -2.776 3.953 -11.583 1.00 95.75 120 ARG A CA 1
ATOM 1018 C C . ARG A 1 120 ? -1.586 4.862 -11.867 1.00 95.75 120 ARG A C 1
ATOM 1020 O O . ARG A 1 120 ? -0.816 4.625 -12.798 1.00 95.75 120 ARG A O 1
ATOM 1027 N N . LYS A 1 121 ? -1.426 5.926 -11.075 1.00 95.69 121 LYS A N 1
ATOM 1028 C CA . LYS A 1 121 ? -0.276 6.828 -11.209 1.00 95.69 121 LYS A CA 1
ATOM 1029 C C . LYS A 1 121 ? 1.017 6.098 -10.872 1.00 95.69 121 LYS A C 1
ATOM 1031 O O . LYS A 1 121 ? 1.986 6.223 -11.618 1.00 95.69 121 LYS A O 1
ATOM 1036 N N . ARG A 1 122 ? 1.036 5.321 -9.785 1.00 95.88 122 ARG A N 1
ATOM 1037 C CA . ARG A 1 122 ? 2.252 4.630 -9.362 1.00 95.88 122 ARG A CA 1
ATOM 1038 C C . ARG A 1 122 ? 2.650 3.507 -10.314 1.00 95.88 122 ARG A C 1
ATOM 1040 O O . ARG A 1 122 ? 3.830 3.389 -10.624 1.00 95.88 122 ARG A O 1
ATOM 1047 N N . SER A 1 123 ? 1.692 2.758 -10.854 1.00 96.31 123 SER A N 1
ATOM 1048 C CA . SER A 1 123 ? 1.955 1.717 -11.850 1.00 96.31 123 SER A CA 1
ATOM 1049 C C . SER A 1 123 ? 2.613 2.286 -13.109 1.00 96.31 123 SER A C 1
ATOM 1051 O O . SER A 1 123 ? 3.548 1.688 -13.630 1.00 96.31 123 SER A O 1
ATOM 1053 N N . LEU A 1 124 ? 2.166 3.460 -13.573 1.00 96.25 124 LEU A N 1
ATOM 1054 C CA . LEU A 1 124 ? 2.765 4.142 -14.725 1.00 96.25 124 LEU A CA 1
ATOM 1055 C C . LEU A 1 124 ? 4.164 4.682 -14.413 1.00 96.25 124 LEU A C 1
ATOM 1057 O O . LEU A 1 124 ? 5.065 4.549 -15.233 1.00 96.25 124 LEU A O 1
ATOM 1061 N N . GLN A 1 125 ? 4.365 5.255 -13.223 1.00 95.50 125 GLN A N 1
ATOM 1062 C CA . GLN A 1 125 ? 5.694 5.702 -12.793 1.00 95.50 125 GLN A CA 1
ATOM 1063 C C . GLN A 1 125 ? 6.693 4.546 -12.777 1.00 95.50 125 GLN A C 1
ATOM 1065 O O . GLN A 1 125 ? 7.760 4.668 -13.363 1.00 95.50 125 GLN A O 1
ATOM 1070 N N . LEU A 1 126 ? 6.321 3.411 -12.180 1.00 94.88 126 LEU A N 1
ATOM 1071 C CA . LEU A 1 126 ? 7.170 2.221 -12.128 1.00 94.88 126 LEU A CA 1
ATOM 1072 C C . LEU A 1 126 ? 7.482 1.668 -13.524 1.00 94.88 126 LEU A C 1
ATOM 1074 O O . LEU A 1 126 ? 8.612 1.254 -13.777 1.00 94.88 126 LEU A O 1
ATOM 1078 N N . LEU A 1 127 ? 6.502 1.682 -14.436 1.00 95.69 127 LEU A N 1
ATOM 1079 C CA . LEU A 1 127 ? 6.715 1.301 -15.832 1.00 95.69 127 LEU A CA 1
ATOM 1080 C C . LEU A 1 127 ? 7.771 2.198 -16.491 1.00 95.69 127 LEU A C 1
ATOM 1082 O O . LEU A 1 127 ? 8.716 1.690 -17.089 1.00 95.69 127 LEU A O 1
ATOM 1086 N N . PHE A 1 128 ? 7.631 3.519 -16.368 1.00 95.62 128 PHE A N 1
ATOM 1087 C CA . PHE A 1 128 ? 8.561 4.465 -16.984 1.00 95.62 128 PHE A CA 1
ATOM 1088 C C . PHE A 1 128 ? 9.951 4.416 -16.350 1.00 95.62 128 PHE A C 1
ATOM 1090 O O . PHE A 1 128 ? 10.941 4.412 -17.075 1.00 95.62 128 PHE A O 1
ATOM 1097 N N . GLU A 1 129 ? 10.039 4.317 -15.022 1.00 95.38 129 GLU A N 1
ATOM 1098 C CA . GLU A 1 129 ? 11.301 4.131 -14.296 1.00 95.38 129 GLU A CA 1
ATOM 1099 C C . GLU A 1 129 ? 12.032 2.868 -14.795 1.00 95.38 129 GLU A C 1
ATOM 1101 O O . GLU A 1 129 ? 13.225 2.919 -15.105 1.00 95.38 129 GLU A O 1
ATOM 1106 N N . ARG A 1 130 ? 11.309 1.750 -14.963 1.00 94.62 130 ARG A N 1
ATOM 1107 C CA . ARG A 1 130 ? 11.858 0.496 -15.502 1.00 94.62 130 ARG A CA 1
ATOM 1108 C C . ARG A 1 130 ? 12.301 0.636 -16.958 1.00 94.62 130 ARG A C 1
ATOM 1110 O O . ARG A 1 130 ? 13.419 0.242 -17.281 1.00 94.62 130 ARG A O 1
ATOM 1117 N N . GLY A 1 131 ? 11.452 1.197 -17.817 1.00 95.56 131 GLY A N 1
ATOM 1118 C CA . GLY A 1 131 ? 11.748 1.391 -19.237 1.00 95.56 131 GLY A CA 1
ATOM 1119 C C . GLY A 1 131 ? 12.982 2.267 -19.450 1.00 95.56 131 GLY A C 1
ATOM 1120 O O . GLY A 1 131 ? 13.904 1.870 -20.158 1.00 95.56 131 GLY A O 1
ATOM 1121 N N . LEU A 1 132 ? 13.064 3.409 -18.758 1.00 96.12 132 LEU A N 1
ATOM 1122 C CA . LEU A 1 132 ? 14.241 4.283 -18.793 1.00 96.12 132 LEU A CA 1
ATOM 1123 C C . LEU A 1 132 ? 15.501 3.559 -18.304 1.00 96.12 132 LEU A C 1
ATOM 1125 O O . LEU A 1 132 ? 16.555 3.670 -18.928 1.00 96.12 132 LEU A O 1
ATOM 1129 N N . GLY A 1 133 ? 15.392 2.772 -17.230 1.00 96.62 133 GLY A N 1
ATOM 1130 C CA . GLY A 1 133 ? 16.504 1.969 -16.722 1.00 96.62 133 GLY A CA 1
ATOM 1131 C C . GLY A 1 133 ? 17.025 0.930 -17.723 1.00 96.62 133 GLY A C 1
ATOM 1132 O O . GLY A 1 133 ? 18.226 0.660 -17.749 1.00 96.62 133 GLY A O 1
ATOM 1133 N N . LEU A 1 134 ? 16.152 0.360 -18.557 1.00 97.38 134 LEU A N 1
ATOM 1134 C CA . LEU A 1 134 ? 16.522 -0.580 -19.621 1.00 97.38 134 LEU A CA 1
ATOM 1135 C C . LEU A 1 134 ? 17.173 0.136 -20.810 1.00 97.38 134 LEU A C 1
ATOM 1137 O O . LEU A 1 134 ? 18.204 -0.321 -21.305 1.00 97.38 134 LEU A O 1
ATOM 1141 N N . LEU A 1 135 ? 16.646 1.298 -21.204 1.00 95.81 135 LEU A N 1
ATOM 1142 C CA . LEU A 1 135 ? 17.219 2.120 -22.274 1.00 95.81 135 LEU 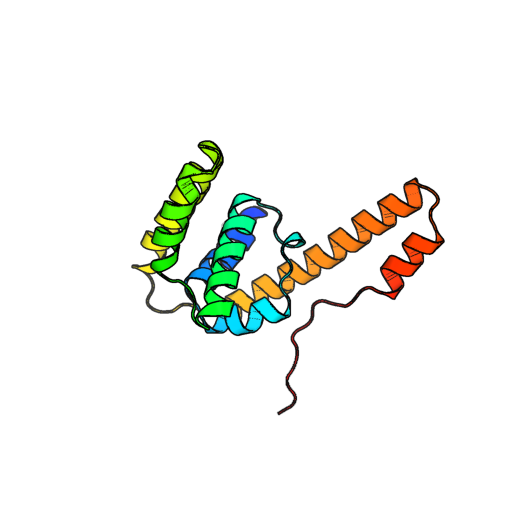A CA 1
ATOM 1143 C C . LEU A 1 135 ? 18.630 2.617 -21.937 1.00 95.81 135 LEU A C 1
ATOM 1145 O O . LEU A 1 135 ? 19.522 2.522 -22.774 1.00 95.81 135 LEU A O 1
ATOM 1149 N N . ILE A 1 136 ? 18.871 3.059 -20.696 1.00 97.38 136 ILE A N 1
ATOM 1150 C CA . ILE A 1 136 ? 20.214 3.456 -20.225 1.00 97.38 136 ILE A CA 1
ATOM 1151 C C . ILE A 1 136 ? 21.218 2.297 -20.353 1.00 97.38 136 ILE A C 1
ATOM 1153 O O . ILE A 1 136 ? 22.406 2.520 -20.571 1.00 97.38 136 ILE A O 1
ATOM 1157 N N . LYS A 1 137 ? 20.746 1.050 -20.253 1.00 97.19 137 LYS A N 1
ATOM 1158 C CA . LYS A 1 137 ? 21.552 -0.173 -20.396 1.00 97.19 137 LYS A CA 1
ATOM 1159 C C . LYS A 1 137 ? 21.595 -0.711 -21.832 1.00 97.19 137 LYS A C 1
ATOM 1161 O O . LYS A 1 137 ? 22.075 -1.823 -22.032 1.00 97.19 137 LYS A O 1
ATOM 1166 N N . ASN A 1 138 ? 21.080 0.041 -22.807 1.00 97.06 138 ASN A N 1
ATOM 1167 C CA . ASN A 1 138 ? 20.958 -0.353 -24.212 1.00 97.06 138 ASN A CA 1
ATOM 1168 C C . ASN A 1 138 ? 20.159 -1.660 -24.439 1.00 97.06 138 ASN A C 1
ATOM 1170 O O . ASN A 1 138 ? 20.383 -2.376 -25.411 1.00 97.06 138 ASN A O 1
ATOM 1174 N N . LYS A 1 139 ? 19.224 -1.984 -23.533 1.00 97.75 139 LYS A N 1
ATOM 1175 C CA . LYS A 1 139 ? 18.339 -3.161 -23.599 1.00 97.75 139 LYS A CA 1
ATOM 1176 C C . LYS A 1 139 ? 16.990 -2.778 -24.214 1.00 97.75 139 LYS A C 1
ATOM 1178 O O . LYS A 1 139 ? 15.976 -2.727 -23.519 1.00 97.75 139 LYS A O 1
ATOM 1183 N N . VAL A 1 140 ? 16.997 -2.439 -25.502 1.00 96.12 140 VAL A N 1
ATOM 1184 C CA . VAL A 1 140 ? 15.821 -1.888 -26.202 1.00 96.12 140 VAL A CA 1
ATOM 1185 C C . VAL A 1 140 ? 14.659 -2.886 -26.236 1.00 96.12 140 VAL A C 1
ATOM 1187 O O . VAL A 1 140 ? 13.562 -2.533 -25.808 1.00 96.12 140 VAL A O 1
ATOM 1190 N N . ASP A 1 141 ? 14.911 -4.143 -26.608 1.00 96.56 141 ASP A N 1
ATOM 1191 C CA . ASP A 1 141 ? 13.865 -5.174 -26.710 1.00 96.56 141 ASP A CA 1
ATOM 1192 C C . ASP A 1 141 ? 13.150 -5.423 -25.367 1.00 96.56 141 ASP A C 1
ATOM 1194 O O . ASP A 1 141 ? 11.927 -5.549 -25.296 1.00 96.56 141 ASP A O 1
ATOM 1198 N N . GLU A 1 142 ? 13.900 -5.441 -24.258 1.00 95.19 142 GLU A N 1
ATOM 1199 C CA . GLU A 1 142 ? 13.326 -5.578 -22.912 1.00 95.19 142 GLU A CA 1
ATOM 1200 C C . GLU A 1 142 ? 12.457 -4.362 -22.544 1.00 95.19 142 GLU A C 1
ATOM 1202 O O . GLU A 1 142 ? 11.429 -4.509 -21.873 1.00 95.19 142 GLU A O 1
ATOM 1207 N N . ALA A 1 143 ? 12.854 -3.157 -22.973 1.00 94.12 143 ALA A N 1
ATOM 1208 C CA . ALA A 1 143 ? 12.100 -1.933 -22.724 1.00 94.12 143 ALA A CA 1
ATOM 1209 C C . ALA A 1 143 ? 10.770 -1.942 -23.490 1.00 94.12 143 ALA A C 1
ATOM 1211 O O . ALA A 1 143 ? 9.722 -1.687 -22.891 1.00 94.12 143 ALA A O 1
ATOM 1212 N N . GLU A 1 144 ? 10.784 -2.308 -24.771 1.00 93.94 144 GLU A N 1
ATOM 1213 C CA . GLU A 1 144 ? 9.570 -2.469 -25.580 1.00 93.94 144 GLU A CA 1
ATOM 1214 C C . GLU A 1 144 ? 8.636 -3.532 -24.995 1.00 93.94 144 GLU A C 1
ATOM 1216 O O . GLU A 1 144 ? 7.437 -3.286 -24.813 1.00 93.94 144 GLU A O 1
ATOM 1221 N N . ASN A 1 145 ? 9.190 -4.682 -24.593 1.00 92.75 145 ASN A N 1
ATOM 1222 C CA . ASN A 1 145 ? 8.415 -5.745 -23.963 1.00 92.75 145 ASN A CA 1
ATOM 1223 C C . ASN A 1 145 ? 7.706 -5.252 -22.687 1.00 92.75 145 ASN A C 1
ATOM 1225 O O . ASN A 1 145 ? 6.527 -5.543 -22.473 1.00 92.75 145 ASN A O 1
ATOM 1229 N N . SER A 1 146 ? 8.382 -4.438 -21.867 1.00 89.38 146 SER A N 1
ATOM 1230 C CA . SER A 1 146 ? 7.796 -3.872 -20.644 1.00 89.38 146 SER A CA 1
ATOM 1231 C C . SER A 1 146 ? 6.568 -2.992 -20.905 1.00 89.38 146 SER A C 1
ATOM 1233 O O . SER A 1 146 ? 5.615 -3.026 -20.127 1.00 89.38 146 SER A O 1
ATOM 1235 N N . VAL A 1 147 ? 6.559 -2.244 -22.013 1.00 90.44 147 VAL A N 1
ATOM 1236 C CA . VAL A 1 147 ? 5.421 -1.411 -22.423 1.00 90.44 147 VAL A CA 1
ATOM 1237 C C . VAL A 1 147 ? 4.298 -2.277 -22.986 1.00 90.44 147 VAL A C 1
ATOM 1239 O O . VAL A 1 147 ? 3.139 -2.084 -22.621 1.00 90.44 147 VAL A O 1
ATOM 1242 N N . SER A 1 148 ? 4.630 -3.256 -23.832 1.00 87.06 148 SER A N 1
ATOM 1243 C CA . SER A 1 148 ? 3.638 -4.130 -24.474 1.00 87.06 148 SER A CA 1
ATOM 1244 C C . SER A 1 148 ? 2.855 -4.998 -23.477 1.00 87.06 148 SER A C 1
ATOM 1246 O O . SER A 1 148 ? 1.663 -5.234 -23.659 1.00 87.06 148 SER A O 1
ATOM 1248 N N . THR A 1 149 ? 3.497 -5.413 -22.382 1.00 86.56 149 THR A N 1
ATOM 1249 C CA . THR A 1 149 ? 2.914 -6.265 -21.332 1.00 86.56 149 THR A CA 1
ATOM 1250 C C . THR A 1 149 ? 2.276 -5.479 -20.184 1.00 86.56 149 THR A C 1
ATOM 1252 O O . THR A 1 149 ? 1.812 -6.064 -19.201 1.00 86.56 149 THR A O 1
ATOM 1255 N N . PHE A 1 150 ? 2.226 -4.147 -20.275 1.00 88.38 150 PHE A N 1
ATOM 1256 C CA . PHE A 1 150 ? 1.668 -3.315 -19.218 1.00 88.38 150 PHE A CA 1
ATOM 1257 C C . PHE A 1 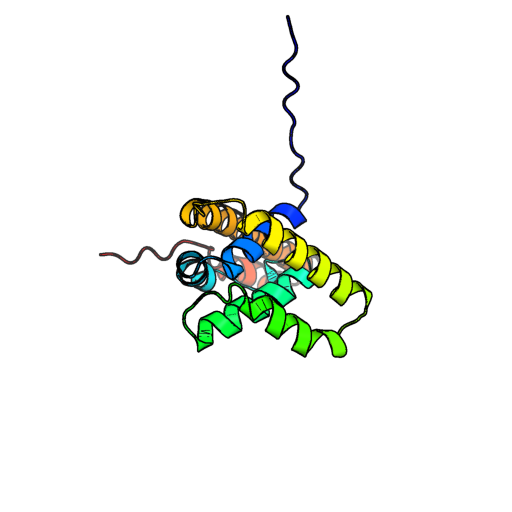150 ? 0.143 -3.478 -19.093 1.00 88.38 150 PHE A C 1
ATOM 1259 O O . PHE A 1 150 ? -0.642 -2.921 -19.864 1.00 88.38 150 PHE A O 1
ATOM 1266 N N . GLY A 1 151 ? -0.286 -4.196 -18.052 1.00 83.69 151 GLY A N 1
ATOM 1267 C CA . GLY A 1 151 ? -1.684 -4.265 -17.632 1.00 83.69 151 GLY A CA 1
ATOM 1268 C C . GLY A 1 151 ? -2.111 -2.990 -16.903 1.00 83.69 151 GLY A C 1
ATOM 1269 O O . GLY A 1 151 ? -1.531 -2.624 -15.878 1.00 83.69 151 GLY A O 1
ATOM 1270 N N . LYS A 1 152 ? -3.143 -2.308 -17.414 1.00 84.69 152 LYS A N 1
ATOM 1271 C CA . LYS A 1 152 ? -3.702 -1.119 -16.758 1.00 84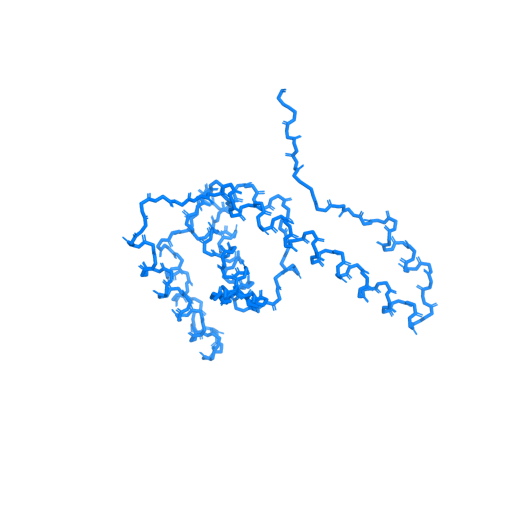.69 152 LYS A CA 1
ATOM 1272 C C . LYS A 1 152 ? -4.336 -1.501 -15.420 1.00 84.69 152 LYS A C 1
ATOM 1274 O O . LYS A 1 152 ? -5.097 -2.458 -15.340 1.00 84.69 152 LYS A O 1
ATOM 1279 N N . VAL A 1 153 ? -4.082 -0.693 -14.394 1.00 83.25 153 VAL A N 1
ATOM 1280 C CA . VAL A 1 153 ? -4.860 -0.734 -13.153 1.00 83.25 153 VAL A CA 1
ATOM 1281 C C . VAL A 1 153 ? -6.260 -0.196 -13.463 1.00 83.25 153 VAL A C 1
ATOM 1283 O O . VAL A 1 153 ? -6.411 0.981 -13.801 1.00 83.25 153 VAL A O 1
ATOM 1286 N N . SER A 1 154 ? -7.268 -1.060 -13.404 1.00 77.38 154 SER A N 1
ATOM 1287 C CA . SER A 1 154 ? -8.666 -0.704 -13.649 1.00 77.38 154 SER A CA 1
ATOM 1288 C C . SER A 1 154 ? -9.605 -1.519 -12.776 1.00 77.38 154 SER A C 1
ATOM 1290 O O . SER A 1 154 ? -9.388 -2.717 -12.588 1.00 77.38 154 SER A O 1
ATOM 1292 N N . LYS A 1 155 ? -10.686 -0.882 -12.320 1.00 62.31 155 LYS A N 1
ATOM 1293 C CA . LYS A 1 155 ? -11.854 -1.544 -11.733 1.00 62.31 155 LYS A CA 1
ATOM 1294 C C . LYS A 1 155 ? -12.285 -2.744 -12.584 1.00 62.31 155 LYS A C 1
ATOM 1296 O O . LYS A 1 155 ? -12.641 -2.587 -13.751 1.00 62.31 155 LYS A O 1
ATOM 1301 N N . VAL A 1 156 ? -12.285 -3.939 -11.992 1.00 55.44 156 VAL A N 1
ATOM 1302 C CA . VAL A 1 156 ? -12.980 -5.094 -12.572 1.00 55.44 156 VAL A CA 1
ATOM 1303 C C . VAL A 1 156 ? -14.472 -4.782 -12.466 1.00 55.44 156 VAL A C 1
ATOM 1305 O O . VAL A 1 156 ? -15.073 -4.957 -11.407 1.00 55.44 156 VAL A O 1
ATOM 1308 N N . MET A 1 157 ? -15.066 -4.232 -13.528 1.00 43.59 157 MET A N 1
ATOM 1309 C CA . MET A 1 157 ? -16.520 -4.206 -13.659 1.00 43.59 157 MET A CA 1
ATOM 1310 C C . MET A 1 157 ? -16.966 -5.658 -13.806 1.00 43.59 157 MET A C 1
ATOM 1312 O O . MET A 1 157 ? -16.802 -6.261 -14.863 1.00 43.59 157 MET A O 1
ATOM 1316 N N . GLY A 1 158 ? -17.478 -6.240 -12.722 1.00 39.28 158 GLY A N 1
ATOM 1317 C CA . GLY A 1 158 ? -18.328 -7.413 -12.843 1.00 39.28 158 GLY A CA 1
ATOM 1318 C C . GLY A 1 158 ? -19.550 -6.984 -13.643 1.00 39.28 158 GLY A C 1
ATOM 1319 O O . GLY A 1 158 ? -20.319 -6.152 -13.165 1.00 39.28 158 GLY A O 1
ATOM 1320 N N . ASN A 1 159 ? -19.670 -7.479 -14.873 1.00 34.81 159 ASN A N 1
ATOM 1321 C CA . ASN A 1 159 ? -20.917 -7.406 -15.619 1.00 34.81 159 ASN A CA 1
ATOM 1322 C C . ASN A 1 159 ? -21.971 -8.160 -14.797 1.00 34.81 159 ASN A C 1
ATOM 1324 O O . ASN A 1 159 ? -21.826 -9.366 -14.593 1.00 34.81 159 ASN A O 1
ATOM 1328 N N . TRP A 1 160 ? -22.960 -7.427 -14.292 1.00 34.56 160 TRP A N 1
ATOM 1329 C CA . TRP A 1 160 ? -24.234 -7.976 -13.836 1.00 34.56 160 TRP A CA 1
ATOM 1330 C C . TRP A 1 160 ? -25.212 -7.923 -15.003 1.00 34.56 160 TRP A C 1
ATOM 1332 O O . TRP A 1 160 ? -25.210 -6.879 -15.699 1.00 34.56 160 TRP A O 1
#

Radius of gyration: 18.53 Å; chains: 1; bounding box: 46×58×46 Å

pLDDT: mean 86.83, std 17.62, range [34.56, 98.31]

Sequence (160 aa):
MESVRMIRRKIVKGDIEKKIATAGIVSTEFCRDITKIYKPEYIQVDYIRQVLGWVFEYFNEYKKAPEKQIQDMFMVEKDEMKPEQAELIETFLSRISKEHEEKETFNHQYAYDQAELYFRKRSLQLLFERGLGLLIKNKVDEAENSVSTFGKVSKVMGNW

Secondary structure (DSSP, 8-state):
------------HHHHHHHHHHHHHH-HHHHHHHTTT--GGG--SHHHHHHHHHHHHHHHHHSS--TTHHHHHHHHHHTTS-HHHHHHHHHHHHHHHHHHHT-S---HHHHHHHHHHHHHHHHHHHHHHHHHHHHHTT-HHHHHHHHHT-----------

Foldseek 3Di:
DDDPPPPPVPCDLVNLLLLLLLLLQADLVLLVFVVVQDDLQLDPDVLSSVSVVVSNVCCVVPSGRCHVVSVVVLVVCVVVDDVVSSVVNVVSVVVSVVVVVPDPDDDSVVSNVSSLVSSQVSLVVVLVVVLVVCVVVVNNVVSVVSVVPRDGRDGPPPDD